Protein AF-A0A8T3UDP7-F1 (afdb_monomer)

Solvent-accessible surface area (backbone atoms only — not comparable to full-atom values): 6204 Å² total; per-residue (Å²): 134,86,79,72,79,66,40,41,86,47,50,38,36,34,29,48,82,64,42,60,65,53,51,39,56,52,48,78,73,50,94,45,59,34,34,40,34,38,59,84,48,54,92,70,44,85,64,92,45,69,42,71,57,41,45,81,91,40,55,68,59,26,61,75,39,45,67,60,50,38,57,48,55,54,76,66,77,43,76,31,33,44,33,58,59,75,74,88,42,82,72,42,46,60,47,46,58,52,51,42,57,34,18,74,70,39,69,82

Nearest PDB structures (foldseek):
  3aje-assembly1_A  TM=9.050E-01  e=2.052E-07  Sulfurisphaera tokodaii str. 7
  2eqa-assembly1_A  TM=8.877E-01  e=5.502E-07  Sulfurisphaera tokodaii
  6f8y-assembly4_D  TM=7.353E-01  e=6.698E-06  Pyrococcus abyssi GE5
  6f89-assembly1_A  TM=7.380E-01  e=7.145E-04  Pyrococcus abyssi GE5
  3p32-assembly1_A-2  TM=5.875E-01  e=3.462E-02  Mycobacterium tuberculosis

Radius of gyration: 12.83 Å; Cα contacts (8 Å, |Δi|>4): 173; chains: 1; bounding box: 32×38×28 Å

Secondary structure (DSSP, 8-state):
------S-SSEEEEE-SSHHHHHHHHHTT-SSEEEEEETTTGGGS--S-EEEEE-GGGHHHHHHHHHHHHHHHGGG--SEEEEE-----HHHHHHHHHHHHHTTT-B-

Mean predicted aligned error: 4.16 Å

Structure (mmCIF, N/CA/C/O backbone):
data_AF-A0A8T3UDP7-F1
#
_entry.id   AF-A0A8T3UDP7-F1
#
loop_
_atom_site.group_PDB
_atom_site.id
_atom_site.type_symbol
_atom_site.label_atom_id
_atom_site.label_alt_id
_atom_site.label_comp_id
_atom_site.label_asym_id
_atom_site.label_entity_id
_atom_site.label_seq_id
_atom_site.pdbx_PDB_ins_code
_atom_site.Cartn_x
_atom_site.Cartn_y
_atom_site.Cartn_z
_atom_site.occupancy
_atom_site.B_iso_or_equiv
_atom_site.auth_seq_id
_atom_site.auth_comp_id
_atom_site.auth_asym_id
_atom_site.auth_atom_id
_atom_site.pdbx_PDB_model_num
ATOM 1 N N . MET A 1 1 ? 8.407 -24.891 12.435 1.00 41.44 1 MET A N 1
ATOM 2 C CA . MET A 1 1 ? 8.565 -23.947 11.304 1.00 41.44 1 MET A CA 1
ATOM 3 C C . MET A 1 1 ? 7.859 -22.651 11.676 1.00 41.44 1 MET A C 1
ATOM 5 O O . MET A 1 1 ? 6.639 -22.629 11.723 1.00 41.44 1 MET A O 1
ATOM 9 N N . LYS A 1 2 ? 8.611 -21.617 12.079 1.00 35.56 2 LYS A N 1
ATOM 10 C CA . LYS A 1 2 ? 8.051 -20.335 12.537 1.00 35.56 2 LYS A CA 1
ATOM 11 C C . LYS A 1 2 ? 7.519 -19.578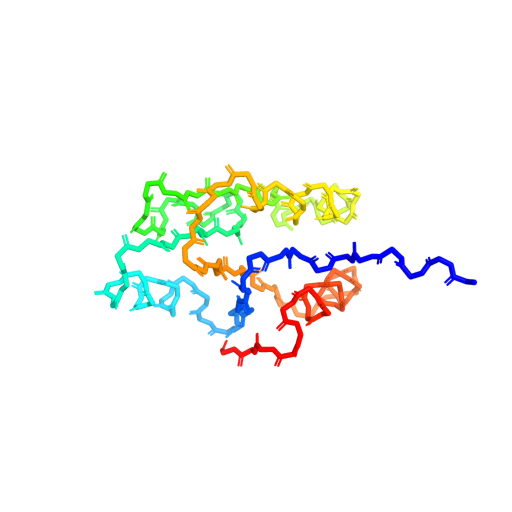 11.320 1.00 35.56 2 LYS A C 1
ATOM 13 O O . LYS A 1 2 ? 8.301 -18.917 10.639 1.00 35.56 2 LYS A O 1
ATOM 18 N N . TYR A 1 3 ? 6.230 -19.713 11.019 1.00 41.09 3 TYR A N 1
ATOM 19 C CA . TYR A 1 3 ? 5.552 -18.831 10.075 1.00 41.09 3 TYR A CA 1
ATOM 20 C C . TYR A 1 3 ? 5.670 -17.411 10.630 1.00 41.09 3 TYR A C 1
ATOM 22 O O . TYR A 1 3 ? 4.965 -17.031 11.558 1.00 41.09 3 TYR A O 1
ATOM 30 N N . ARG A 1 4 ? 6.649 -16.643 10.140 1.00 48.59 4 ARG A N 1
ATOM 31 C CA . ARG A 1 4 ? 6.681 -15.206 10.397 1.00 48.59 4 ARG A CA 1
ATOM 32 C C . ARG A 1 4 ? 5.461 -14.659 9.676 1.00 48.59 4 ARG A C 1
ATOM 34 O O . ARG A 1 4 ? 5.423 -14.707 8.450 1.00 48.59 4 ARG A O 1
ATOM 41 N N . HIS A 1 5 ? 4.458 -14.227 10.430 1.00 59.50 5 HIS A N 1
ATOM 42 C CA . HIS A 1 5 ? 3.382 -13.410 9.894 1.00 59.50 5 HIS A CA 1
ATOM 43 C C . HIS A 1 5 ? 4.040 -12.218 9.184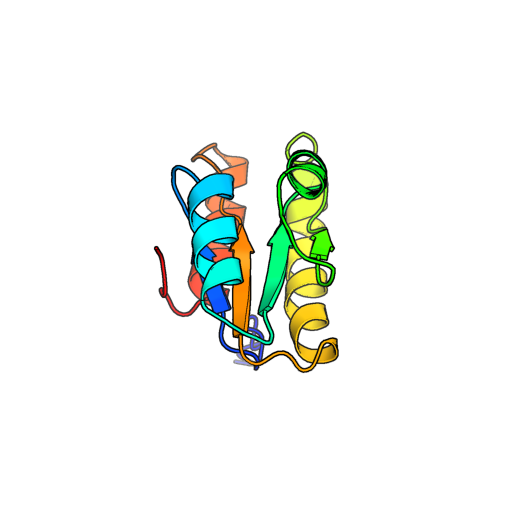 1.00 59.50 5 HIS A C 1
ATOM 45 O O . HIS A 1 5 ? 4.787 -11.451 9.793 1.00 59.50 5 HIS A O 1
ATOM 51 N N . TYR A 1 6 ? 3.901 -12.176 7.860 1.00 64.06 6 TYR A N 1
ATOM 52 C CA . TYR A 1 6 ? 4.382 -11.072 7.024 1.00 64.06 6 TYR A CA 1
ATOM 53 C C . TYR A 1 6 ? 3.249 -10.110 6.671 1.00 64.06 6 TYR A C 1
ATOM 55 O O . TYR A 1 6 ? 3.531 -8.992 6.249 1.00 64.06 6 TYR A O 1
ATOM 63 N N . ALA A 1 7 ? 2.003 -10.570 6.810 1.00 80.38 7 ALA A N 1
ATOM 64 C CA . ALA A 1 7 ? 0.819 -9.749 6.671 1.00 80.38 7 ALA A CA 1
ATOM 65 C C . ALA A 1 7 ? 0.669 -8.879 7.931 1.00 80.38 7 ALA A C 1
ATOM 67 O O . ALA A 1 7 ? 0.859 -9.409 9.034 1.00 80.38 7 ALA A O 1
ATOM 68 N N . PRO A 1 8 ? 0.393 -7.577 7.772 1.00 88.81 8 PRO A N 1
ATOM 69 C CA . PRO A 1 8 ? -0.088 -6.730 8.861 1.00 88.81 8 PRO A CA 1
ATOM 70 C C . PRO A 1 8 ? -1.342 -7.337 9.510 1.00 88.81 8 PRO A C 1
ATOM 72 O O . PRO A 1 8 ? -2.063 -8.101 8.868 1.00 88.81 8 PRO A O 1
ATOM 75 N N . ASN A 1 9 ? -1.604 -7.002 10.773 1.00 91.25 9 ASN A N 1
ATOM 76 C CA . ASN A 1 9 ? -2.883 -7.324 11.415 1.00 91.25 9 ASN A CA 1
ATOM 77 C C . ASN A 1 9 ? -4.017 -6.464 10.841 1.00 91.25 9 ASN A C 1
ATOM 79 O O . ASN A 1 9 ? -5.148 -6.933 10.723 1.00 91.25 9 ASN A O 1
ATOM 83 N N . THR A 1 10 ? -3.716 -5.214 10.480 1.00 94.06 10 THR A N 1
ATOM 84 C CA . THR A 1 10 ? -4.645 -4.345 9.754 1.00 94.06 10 THR A CA 1
ATOM 85 C C . THR A 1 10 ? -4.973 -4.947 8.389 1.00 94.06 10 THR A C 1
ATOM 87 O O . THR A 1 10 ? -4.082 -5.334 7.626 1.00 94.06 10 THR A O 1
ATOM 90 N N . LYS A 1 11 ? -6.265 -4.986 8.045 1.00 93.31 11 LYS A N 1
ATOM 91 C CA . LYS A 1 11 ? -6.725 -5.489 6.748 1.00 93.31 11 LYS A CA 1
ATOM 92 C C . LYS A 1 11 ? -6.117 -4.658 5.620 1.00 93.31 11 LYS A C 1
ATOM 94 O O . LYS A 1 11 ? -6.209 -3.436 5.633 1.00 93.31 11 LYS A O 1
ATOM 99 N N . CYS A 1 12 ? -5.534 -5.324 4.629 1.00 95.06 12 CYS A N 1
ATOM 100 C CA . CYS A 1 12 ? -4.913 -4.663 3.486 1.00 95.06 12 CYS A CA 1
ATOM 101 C C . CYS A 1 12 ? -5.646 -4.986 2.178 1.00 95.06 12 CYS A C 1
ATOM 103 O O . CYS A 1 12 ? -6.196 -6.079 2.002 1.00 95.06 12 CYS A O 1
ATOM 105 N N . VAL A 1 13 ? -5.624 -4.045 1.240 1.00 95.94 13 VAL A N 1
ATOM 106 C CA . VAL A 1 13 ? -6.033 -4.256 -0.152 1.00 95.94 13 VAL A CA 1
ATOM 107 C C . VAL A 1 13 ? -4.912 -3.823 -1.081 1.00 95.94 13 VAL A C 1
ATOM 109 O O . VAL A 1 13 ? -4.324 -2.765 -0.892 1.00 95.94 13 VAL A O 1
ATOM 112 N N . LEU A 1 14 ? -4.578 -4.659 -2.061 1.00 96.75 14 LEU A N 1
ATOM 113 C CA . LEU A 1 14 ? -3.602 -4.319 -3.090 1.00 96.75 14 LEU A CA 1
ATOM 114 C C . LEU A 1 14 ? -4.327 -3.704 -4.283 1.00 96.75 14 LEU A C 1
ATOM 116 O O . LEU A 1 14 ? -5.185 -4.358 -4.867 1.00 96.75 14 LEU A O 1
ATOM 120 N N . VAL A 1 15 ? -3.956 -2.490 -4.669 1.00 96.81 15 VAL A N 1
ATOM 121 C CA . VAL A 1 15 ? -4.509 -1.836 -5.857 1.00 96.81 15 VAL A CA 1
ATOM 122 C C . VAL A 1 15 ? -3.526 -1.976 -7.009 1.00 96.81 15 VAL A C 1
ATOM 124 O O . VAL A 1 15 ? -2.354 -1.627 -6.880 1.00 96.81 15 VAL A O 1
ATOM 127 N N . VAL A 1 16 ? -4.001 -2.494 -8.137 1.00 93.56 16 VAL A N 1
ATOM 128 C CA . VAL A 1 16 ? -3.229 -2.631 -9.379 1.00 93.56 16 VAL A CA 1
ATOM 129 C C . VAL A 1 16 ? -3.983 -1.985 -10.527 1.00 93.56 16 VAL A C 1
ATOM 131 O O . VAL A 1 16 ? -5.209 -1.991 -10.525 1.00 93.56 16 VAL A O 1
ATOM 134 N N . ASP A 1 17 ? -3.259 -1.483 -11.527 1.00 89.19 17 ASP A N 1
ATOM 135 C CA . ASP A 1 17 ? -3.817 -0.855 -12.731 1.00 89.19 17 ASP A CA 1
ATOM 136 C C . ASP A 1 17 ? -4.705 0.374 -12.431 1.00 89.19 17 ASP A C 1
ATOM 138 O O . ASP A 1 17 ? -5.818 0.259 -11.914 1.00 89.19 17 ASP A O 1
ATOM 142 N N . ASN A 1 18 ? -4.255 1.563 -12.844 1.00 88.81 18 ASN A N 1
ATOM 143 C CA . ASN A 1 18 ? -4.891 2.849 -12.508 1.00 88.81 18 ASN A CA 1
ATOM 144 C C . ASN A 1 18 ? -4.879 3.105 -10.993 1.00 88.81 18 ASN A C 1
ATOM 146 O O . ASN A 1 18 ? -5.887 3.484 -10.395 1.00 88.81 18 ASN A O 1
ATOM 150 N N . GLU A 1 19 ? -3.718 2.869 -10.384 1.00 92.69 19 GLU A N 1
ATOM 151 C CA . GLU A 1 19 ? -3.500 2.860 -8.945 1.00 92.69 19 GLU A CA 1
ATOM 152 C C . GLU A 1 19 ? -3.970 4.162 -8.288 1.00 92.69 19 GLU A C 1
ATOM 154 O O . GLU A 1 19 ? -4.860 4.123 -7.444 1.00 92.69 19 GLU A O 1
ATOM 159 N N . ILE A 1 20 ? -3.473 5.315 -8.745 1.00 94.81 20 ILE A N 1
ATOM 160 C CA . ILE A 1 20 ? -3.830 6.641 -8.210 1.00 94.81 20 ILE A CA 1
ATOM 161 C C . ILE A 1 20 ? -5.351 6.868 -8.209 1.00 94.81 20 ILE A C 1
ATOM 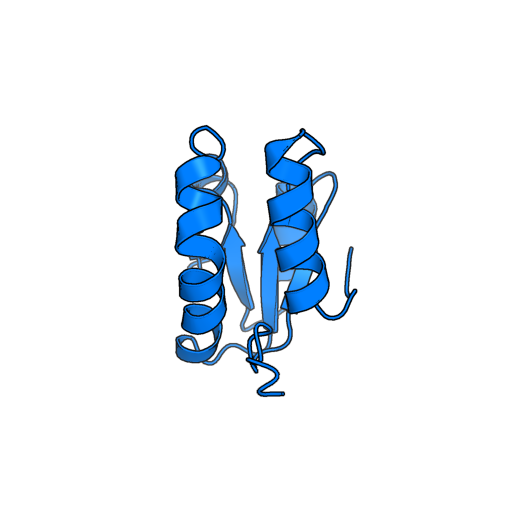163 O O . ILE A 1 20 ? -5.932 7.251 -7.195 1.00 94.81 20 ILE A O 1
ATOM 167 N N . GLU A 1 21 ? -6.017 6.622 -9.341 1.00 95.62 21 GLU A N 1
ATOM 168 C CA . GLU A 1 21 ? -7.458 6.864 -9.489 1.00 95.62 21 GLU A CA 1
ATOM 169 C C . GLU A 1 21 ? -8.277 5.962 -8.558 1.00 95.62 21 GLU A C 1
ATOM 171 O O . GLU A 1 21 ? -9.202 6.425 -7.889 1.00 95.62 21 GLU A O 1
ATOM 176 N N . LYS A 1 22 ? -7.930 4.672 -8.489 1.00 95.81 22 LYS A N 1
ATOM 177 C CA . LYS A 1 22 ? -8.610 3.710 -7.616 1.00 95.81 22 LYS A CA 1
ATOM 178 C C . LYS A 1 22 ? -8.369 4.012 -6.139 1.00 95.81 22 LYS A C 1
ATOM 180 O O . LYS A 1 22 ? -9.318 3.939 -5.365 1.00 95.81 22 LYS A O 1
ATOM 185 N N . ILE A 1 23 ? -7.141 4.367 -5.754 1.00 96.56 23 ILE A N 1
ATOM 186 C CA . ILE A 1 23 ? -6.808 4.739 -4.373 1.00 96.56 23 ILE A CA 1
ATOM 187 C C . ILE A 1 23 ? -7.630 5.960 -3.955 1.00 96.56 23 ILE A C 1
ATOM 189 O O . ILE A 1 23 ? -8.292 5.910 -2.925 1.00 96.56 23 ILE A O 1
ATOM 193 N N . ASN A 1 24 ? -7.672 7.018 -4.769 1.00 96.00 24 ASN A N 1
ATOM 194 C CA . ASN A 1 24 ? -8.463 8.210 -4.448 1.00 96.00 24 ASN A CA 1
ATOM 195 C C . ASN A 1 24 ? -9.963 7.908 -4.333 1.00 96.00 24 ASN A C 1
ATOM 197 O O . ASN A 1 24 ? -10.601 8.346 -3.385 1.00 96.00 24 ASN A O 1
ATOM 201 N N . ARG A 1 25 ? -10.520 7.069 -5.217 1.00 95.12 25 ARG A N 1
ATOM 202 C CA . ARG A 1 25 ? -11.917 6.618 -5.081 1.00 95.12 25 ARG A CA 1
ATOM 203 C C . ARG A 1 25 ? -12.172 5.854 -3.787 1.00 95.12 25 ARG A C 1
ATOM 205 O O . ARG A 1 25 ? -13.261 5.943 -3.233 1.00 95.12 25 ARG A O 1
ATOM 212 N N . LEU A 1 26 ? -11.214 5.052 -3.338 1.00 94.25 26 LEU A N 1
ATOM 213 C CA . LEU A 1 26 ? -11.321 4.324 -2.078 1.00 94.25 26 LEU A CA 1
ATOM 214 C C . LEU A 1 26 ? -11.279 5.275 -0.876 1.00 94.25 26 LEU A C 1
ATOM 216 O O . LEU A 1 26 ? -12.047 5.077 0.063 1.00 94.25 26 LEU A O 1
ATOM 220 N N . LEU A 1 27 ? -10.436 6.308 -0.940 1.00 94.69 27 LEU A N 1
ATOM 221 C CA . LEU A 1 27 ? -10.342 7.368 0.066 1.00 94.69 27 LEU A CA 1
ATOM 222 C C . LEU A 1 27 ? -11.638 8.179 0.179 1.00 94.69 27 LEU A C 1
ATOM 224 O O . LEU A 1 27 ? -12.096 8.426 1.285 1.00 94.69 27 LEU A O 1
ATOM 228 N N . ASP A 1 28 ? -12.286 8.502 -0.941 1.00 93.19 28 ASP A N 1
ATOM 229 C CA . ASP A 1 28 ? -13.554 9.250 -0.943 1.00 93.19 28 ASP A CA 1
ATOM 230 C C . ASP A 1 28 ? -14.722 8.496 -0.266 1.00 93.19 28 ASP A C 1
ATOM 232 O O . ASP A 1 28 ? -15.737 9.103 0.073 1.00 93.19 28 ASP A O 1
ATOM 236 N N . ASN A 1 29 ? -14.614 7.171 -0.101 1.00 86.88 29 ASN A N 1
ATOM 237 C CA . ASN A 1 29 ? -15.678 6.308 0.426 1.00 86.88 29 ASN A CA 1
ATOM 238 C C . ASN A 1 29 ? -15.422 5.789 1.852 1.00 86.88 29 ASN A C 1
ATOM 240 O O . ASN A 1 29 ? -16.238 5.014 2.356 1.00 86.88 29 ASN A O 1
ATOM 244 N N . GLY A 1 30 ? -14.298 6.135 2.486 1.00 80.31 30 GLY A N 1
ATOM 245 C CA . GLY A 1 30 ? -13.931 5.590 3.793 1.00 80.31 30 GLY A CA 1
ATOM 246 C C . GLY A 1 30 ? -13.262 6.612 4.702 1.00 80.31 30 GLY A C 1
ATOM 247 O O . GLY A 1 30 ? -12.463 7.424 4.254 1.00 80.31 30 GLY A O 1
ATOM 248 N N . ASP A 1 31 ? -13.572 6.528 5.995 1.00 75.12 31 ASP A N 1
ATOM 249 C CA . ASP A 1 31 ? -13.225 7.579 6.955 1.00 75.12 31 ASP A CA 1
ATOM 250 C C . ASP A 1 31 ? -11.863 7.368 7.659 1.00 75.12 31 ASP A C 1
ATOM 252 O O . ASP A 1 31 ? -11.335 8.309 8.251 1.00 75.12 31 ASP A O 1
ATOM 256 N N . ASP A 1 32 ? -11.247 6.175 7.581 1.00 92.19 32 ASP A N 1
ATOM 257 C CA . ASP A 1 32 ? -9.911 5.919 8.150 1.00 92.19 32 ASP A CA 1
ATOM 258 C C . ASP A 1 32 ? -9.070 4.906 7.349 1.00 92.19 32 ASP A C 1
ATOM 260 O O . ASP A 1 32 ? -9.098 3.691 7.578 1.00 92.19 32 ASP A O 1
ATOM 264 N N . ILE A 1 33 ? -8.289 5.427 6.399 1.00 96.06 33 ILE A N 1
ATOM 265 C CA . ILE A 1 33 ? -7.510 4.628 5.452 1.00 96.06 33 ILE A CA 1
ATOM 266 C C . ILE A 1 33 ? -6.052 5.070 5.470 1.00 96.06 33 ILE A C 1
ATOM 268 O O . ILE A 1 33 ? -5.745 6.233 5.211 1.00 96.06 33 ILE A O 1
ATOM 272 N N . LEU A 1 34 ? -5.140 4.123 5.692 1.00 97.56 34 LEU A N 1
ATOM 273 C CA . LEU A 1 34 ? -3.714 4.330 5.432 1.00 97.56 34 LEU A CA 1
ATOM 274 C C . LEU A 1 34 ? -3.389 3.959 3.985 1.00 97.56 34 LEU A C 1
ATOM 276 O O . LEU A 1 34 ? -3.712 2.858 3.545 1.00 97.56 34 LEU A O 1
ATOM 280 N N . VAL A 1 35 ? -2.657 4.812 3.274 1.00 97.88 35 VAL A N 1
ATOM 281 C CA . VAL A 1 35 ? -2.096 4.467 1.961 1.00 97.88 35 VAL A CA 1
ATOM 282 C C . VAL A 1 35 ? -0.615 4.141 2.098 1.00 97.88 35 VAL A C 1
ATOM 284 O O . VAL A 1 35 ? 0.178 4.984 2.501 1.00 97.88 35 VAL A O 1
ATOM 287 N N . LEU A 1 36 ? -0.226 2.919 1.735 1.00 97.62 36 LEU A N 1
ATOM 288 C CA . LEU A 1 36 ? 1.161 2.531 1.509 1.00 97.62 36 LEU A CA 1
ATOM 289 C C . LEU A 1 36 ? 1.480 2.672 0.016 1.00 97.62 36 LEU A C 1
ATOM 291 O O . LEU A 1 36 ? 1.163 1.767 -0.756 1.00 97.62 36 LEU A O 1
ATOM 295 N N . GLY A 1 37 ? 2.100 3.783 -0.381 1.00 96.69 37 GLY A N 1
ATOM 296 C CA . GLY A 1 37 ? 2.384 4.110 -1.786 1.00 96.69 37 GLY A CA 1
ATOM 297 C C . GLY A 1 37 ? 3.849 4.440 -2.056 1.00 96.69 37 GLY A C 1
ATOM 298 O O . GLY A 1 37 ? 4.669 4.442 -1.136 1.00 96.69 37 GLY A O 1
ATOM 299 N N . PHE A 1 38 ? 4.205 4.700 -3.314 1.00 96.44 38 PHE A N 1
ATOM 300 C CA . PHE A 1 38 ? 5.562 5.149 -3.654 1.00 96.44 38 PHE A CA 1
ATOM 301 C C . PHE A 1 38 ? 5.704 6.671 -3.610 1.00 96.44 38 PHE A C 1
ATOM 303 O O . PHE A 1 38 ? 4.741 7.406 -3.816 1.00 96.44 38 PHE A O 1
ATOM 310 N N . ASP A 1 39 ? 6.942 7.124 -3.401 1.00 96.94 39 ASP A N 1
ATOM 311 C CA . ASP A 1 39 ? 7.303 8.545 -3.269 1.00 96.94 39 ASP A CA 1
ATOM 312 C C . ASP A 1 39 ? 6.776 9.397 -4.434 1.00 96.94 39 ASP A C 1
ATOM 314 O O . ASP A 1 39 ? 6.355 10.535 -4.251 1.00 96.94 39 ASP A O 1
ATOM 318 N N . GLU A 1 40 ? 6.799 8.846 -5.650 1.00 96.69 40 GLU A N 1
ATOM 319 C CA . GLU A 1 40 ? 6.411 9.569 -6.860 1.00 96.69 40 GLU A CA 1
ATOM 320 C C . GLU A 1 40 ? 4.921 9.932 -6.908 1.00 96.69 40 GLU A C 1
ATOM 322 O O . GLU A 1 40 ? 4.563 10.929 -7.547 1.00 96.69 40 GLU A O 1
ATOM 327 N N . ASP A 1 41 ? 4.071 9.155 -6.228 1.00 96.25 41 ASP A N 1
ATOM 328 C CA . ASP A 1 41 ? 2.619 9.285 -6.342 1.00 96.25 41 ASP A CA 1
ATOM 329 C C . ASP A 1 41 ? 1.981 9.959 -5.131 1.00 96.25 41 ASP A C 1
ATOM 331 O O . ASP A 1 41 ? 0.825 10.355 -5.224 1.00 96.25 41 ASP A O 1
ATOM 335 N N . GLU A 1 42 ? 2.727 10.168 -4.041 1.00 96.94 42 GLU A N 1
ATOM 336 C CA . GLU A 1 42 ? 2.244 10.810 -2.810 1.00 96.94 42 GLU A CA 1
ATOM 337 C C . GLU A 1 42 ? 1.479 12.113 -3.094 1.00 96.94 42 GLU A C 1
ATOM 339 O O . GLU A 1 42 ? 0.375 12.311 -2.597 1.00 96.94 42 GLU A O 1
ATOM 344 N N . GLN A 1 43 ? 2.006 12.960 -3.984 1.00 96.31 43 GLN A N 1
ATOM 345 C CA . GLN A 1 43 ? 1.385 14.236 -4.369 1.00 96.31 43 GLN A CA 1
ATOM 346 C C . GLN A 1 43 ? 0.030 14.104 -5.092 1.00 96.31 43 GLN A C 1
ATOM 348 O O . GLN A 1 43 ? -0.695 15.090 -5.219 1.00 96.31 43 GLN A O 1
ATOM 353 N N . TYR A 1 44 ? -0.290 12.921 -5.620 1.00 97.00 44 TYR A N 1
ATOM 354 C CA . TYR A 1 44 ? -1.526 12.642 -6.351 1.00 97.00 44 TYR A CA 1
ATOM 355 C C . TYR A 1 44 ? -2.550 11.879 -5.508 1.00 97.00 44 TYR A C 1
ATOM 357 O O . TYR A 1 44 ? -3.659 11.638 -5.989 1.00 97.00 44 TYR A O 1
ATOM 365 N N . ILE A 1 45 ? -2.200 11.488 -4.281 1.00 96.69 45 ILE A N 1
ATOM 366 C CA . ILE A 1 45 ? -3.088 10.776 -3.366 1.00 96.69 45 ILE A CA 1
ATOM 367 C C . ILE A 1 45 ? -3.670 11.765 -2.354 1.00 96.69 45 ILE A C 1
ATOM 369 O O . ILE A 1 45 ? -2.946 12.415 -1.607 1.00 96.69 45 ILE A O 1
ATOM 373 N N . ASN A 1 46 ? -4.997 11.862 -2.305 1.00 91.94 46 ASN A N 1
ATOM 374 C CA . ASN A 1 46 ? -5.713 12.790 -1.434 1.00 91.94 46 ASN A CA 1
ATOM 375 C C . ASN A 1 46 ? -5.908 12.210 -0.022 1.00 91.94 46 ASN A C 1
ATOM 377 O O . ASN A 1 46 ? -7.024 11.886 0.378 1.00 91.94 46 ASN A O 1
ATOM 381 N N . THR A 1 47 ? -4.814 12.025 0.717 1.00 93.44 47 THR A N 1
ATOM 382 C CA . THR A 1 47 ? -4.837 11.528 2.101 1.00 93.44 47 THR A CA 1
ATOM 383 C C . THR A 1 47 ? -3.790 12.229 2.959 1.00 93.44 47 THR A C 1
ATOM 385 O O . THR A 1 47 ? -2.714 12.584 2.485 1.00 93.44 47 THR A O 1
ATOM 388 N N . ASP A 1 48 ? -4.085 12.393 4.243 1.00 91.94 48 ASP A N 1
ATOM 389 C CA . ASP A 1 48 ? -3.129 12.804 5.272 1.00 91.94 48 ASP A CA 1
ATOM 390 C C . ASP A 1 48 ? -2.409 11.602 5.920 1.00 91.94 48 ASP A C 1
ATOM 392 O O . ASP A 1 48 ? -1.388 11.767 6.593 1.00 91.94 48 ASP A O 1
ATOM 396 N N . LYS A 1 49 ? -2.894 10.376 5.679 1.00 95.12 49 LYS A N 1
ATOM 397 C CA . LYS A 1 49 ? -2.312 9.114 6.153 1.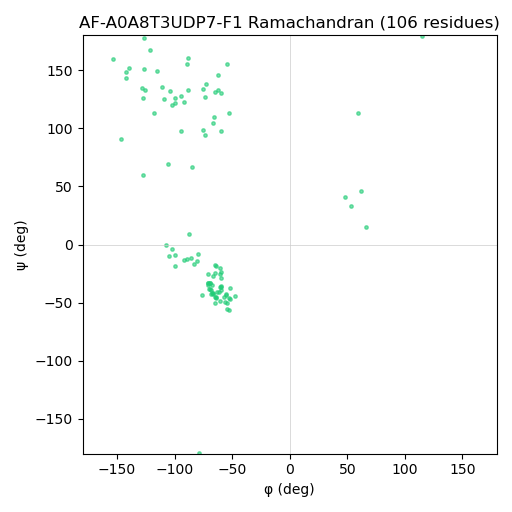00 95.12 49 LYS A CA 1
ATOM 398 C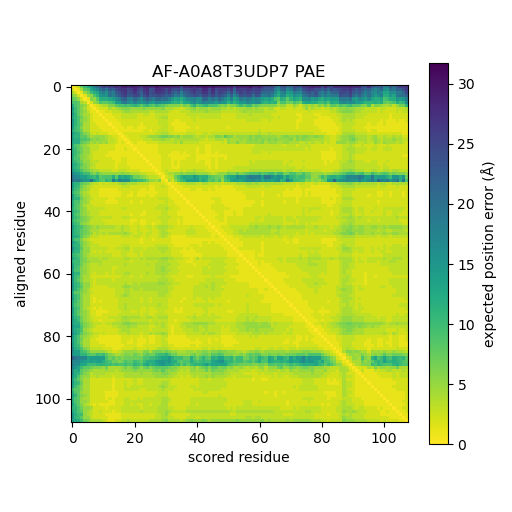 C . LYS A 1 49 ? -1.612 8.384 5.010 1.00 95.12 49 LYS A C 1
ATOM 400 O O . LYS A 1 49 ? -2.042 7.320 4.563 1.00 95.12 49 LYS A O 1
ATOM 405 N N . PHE A 1 50 ? -0.494 8.944 4.557 1.00 97.19 50 PHE A N 1
ATOM 406 C CA . PHE A 1 50 ? 0.387 8.306 3.579 1.00 97.19 50 PHE A CA 1
ATOM 407 C C . PHE A 1 50 ? 1.650 7.750 4.251 1.00 97.19 50 PHE A C 1
ATOM 409 O O . PHE A 1 50 ? 2.321 8.419 5.038 1.00 97.19 50 PHE A O 1
ATOM 416 N N . LEU A 1 51 ? 1.993 6.503 3.935 1.00 97.38 51 LEU A N 1
ATOM 417 C CA . LEU A 1 51 ? 3.243 5.857 4.309 1.00 97.38 51 LEU A CA 1
ATOM 418 C C . LEU A 1 51 ? 4.001 5.497 3.034 1.00 97.38 51 LEU A C 1
ATOM 420 O O . LEU A 1 51 ? 3.615 4.595 2.296 1.00 97.38 51 LEU A O 1
ATOM 424 N N . SER A 1 52 ? 5.138 6.147 2.817 1.00 96.31 52 SER A N 1
ATOM 425 C CA . SER A 1 52 ? 6.012 5.800 1.701 1.00 96.31 52 SER A CA 1
ATOM 426 C C . SER A 1 52 ? 6.603 4.387 1.853 1.00 96.31 52 SER A C 1
ATOM 428 O O . SER A 1 52 ? 7.180 4.011 2.885 1.00 96.31 52 SER A O 1
ATOM 430 N N . ILE A 1 53 ? 6.514 3.604 0.775 1.00 94.12 53 ILE A N 1
ATOM 431 C CA . ILE A 1 53 ? 7.252 2.353 0.601 1.00 94.12 53 ILE A CA 1
ATOM 432 C C . ILE A 1 53 ? 8.682 2.592 0.069 1.00 94.12 53 ILE A C 1
ATOM 434 O O . ILE A 1 53 ? 9.547 1.718 0.215 1.00 94.12 53 ILE A O 1
ATOM 438 N N . GLY A 1 54 ? 8.937 3.784 -0.475 1.00 95.50 54 GLY A N 1
ATOM 439 C CA . GLY A 1 54 ? 10.145 4.233 -1.166 1.00 95.50 54 GLY A CA 1
ATOM 440 C C . GLY A 1 54 ? 9.888 4.549 -2.644 1.00 95.50 54 GLY A C 1
ATOM 441 O O . GLY A 1 54 ? 8.780 4.378 -3.139 1.00 95.50 54 GLY A O 1
ATOM 442 N N . SER A 1 55 ? 10.932 4.972 -3.355 1.00 94.56 55 SER A N 1
ATOM 443 C CA . SER A 1 55 ? 10.867 5.334 -4.778 1.00 94.56 55 SER A CA 1
ATOM 444 C C . SER A 1 55 ? 10.721 4.125 -5.712 1.00 94.56 55 SER 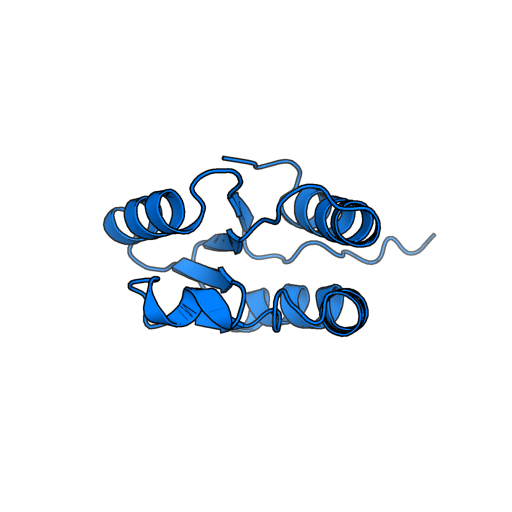A C 1
ATOM 446 O O . SER A 1 55 ? 11.448 3.128 -5.587 1.00 94.56 55 SER A O 1
ATOM 448 N N . ARG A 1 56 ? 9.859 4.243 -6.735 1.00 91.50 56 ARG A N 1
ATOM 449 C CA . ARG A 1 56 ? 9.725 3.259 -7.833 1.00 91.50 56 ARG A CA 1
ATOM 450 C C . ARG A 1 56 ? 11.008 3.088 -8.634 1.00 91.50 56 ARG A C 1
ATOM 452 O O . ARG A 1 56 ? 11.228 2.030 -9.222 1.00 91.50 56 ARG A O 1
ATOM 459 N N . PHE A 1 57 ? 11.869 4.101 -8.647 1.00 92.56 57 PHE A N 1
ATOM 460 C CA . PHE A 1 57 ? 13.164 4.048 -9.320 1.00 92.56 57 PHE A CA 1
ATOM 461 C C . PHE A 1 57 ? 14.228 3.302 -8.500 1.00 92.56 57 PHE A C 1
ATOM 463 O O . PHE A 1 57 ? 15.299 2.998 -9.024 1.00 92.56 57 PHE A O 1
ATOM 470 N N . ASN A 1 58 ? 13.939 2.942 -7.242 1.00 94.62 58 ASN A N 1
ATOM 471 C CA . ASN A 1 58 ? 14.838 2.184 -6.371 1.00 94.62 58 ASN A CA 1
ATOM 472 C C . ASN A 1 58 ? 14.158 0.941 -5.769 1.00 94.62 58 ASN A C 1
ATOM 474 O O . ASN A 1 58 ? 14.077 0.751 -4.551 1.00 94.62 58 ASN A O 1
ATOM 478 N N . LEU A 1 59 ? 13.701 0.044 -6.649 1.00 93.31 59 LEU A N 1
ATOM 479 C CA . LEU A 1 59 ? 13.049 -1.209 -6.254 1.00 93.31 59 LEU A CA 1
ATOM 480 C C . LEU A 1 59 ? 13.938 -2.121 -5.388 1.00 93.31 59 LEU A C 1
ATOM 482 O O . LEU A 1 59 ? 13.422 -2.930 -4.617 1.00 93.31 59 LEU A O 1
ATOM 486 N N . GLU A 1 60 ? 15.266 -1.997 -5.464 1.00 93.88 60 GLU A N 1
ATOM 487 C CA . GLU A 1 60 ? 16.172 -2.753 -4.593 1.00 93.88 60 GLU A CA 1
ATOM 488 C C . GLU A 1 60 ? 16.004 -2.337 -3.124 1.00 93.88 60 GLU A C 1
ATOM 490 O O . GLU A 1 60 ? 15.887 -3.185 -2.232 1.00 93.88 60 GLU A O 1
ATOM 495 N N . LEU A 1 61 ? 15.933 -1.028 -2.866 1.00 93.38 61 LEU A N 1
ATOM 496 C CA . LEU A 1 61 ? 15.684 -0.493 -1.533 1.00 93.38 61 LEU A CA 1
ATOM 497 C C . LEU A 1 61 ? 14.276 -0.843 -1.041 1.00 93.38 61 LEU A C 1
ATOM 499 O O . LEU A 1 61 ? 14.127 -1.260 0.112 1.00 93.38 61 LEU A O 1
ATOM 503 N N . VAL A 1 62 ? 13.270 -0.739 -1.916 1.00 94.81 62 VAL A N 1
ATOM 504 C CA . VAL A 1 62 ? 11.885 -1.148 -1.621 1.00 94.81 62 VAL A CA 1
ATOM 505 C C . VAL A 1 62 ? 11.851 -2.616 -1.197 1.00 94.81 62 VAL A C 1
ATOM 507 O O . VAL A 1 62 ? 11.339 -2.942 -0.125 1.00 94.81 62 VAL A O 1
ATOM 510 N N . SER A 1 63 ? 12.487 -3.510 -1.961 1.00 92.19 63 SER A N 1
ATOM 511 C CA . SER A 1 63 ? 12.552 -4.938 -1.630 1.00 92.19 63 SER A CA 1
ATOM 512 C C . SER A 1 63 ? 13.218 -5.205 -0.276 1.00 92.19 63 SER A C 1
ATOM 514 O O . SER A 1 63 ? 12.810 -6.130 0.428 1.00 92.19 63 SER A O 1
ATOM 516 N N . LYS A 1 64 ? 14.238 -4.425 0.107 1.00 92.75 6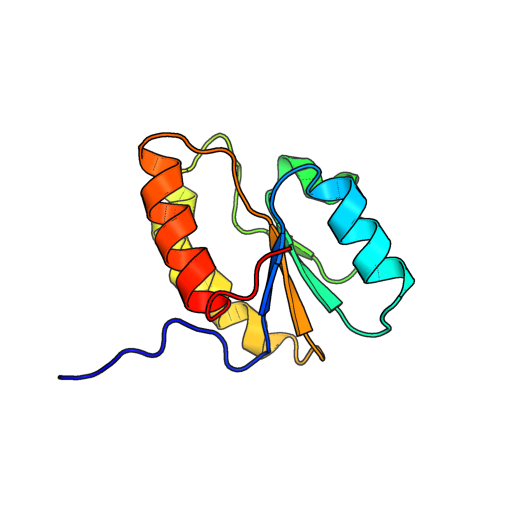4 LYS A N 1
ATOM 517 C CA . LYS A 1 64 ? 14.915 -4.553 1.411 1.00 92.75 64 LYS A CA 1
ATOM 518 C C . LYS A 1 64 ? 14.034 -4.076 2.573 1.00 92.75 64 LYS A C 1
ATOM 520 O O . LYS A 1 64 ? 14.121 -4.632 3.668 1.00 92.75 64 LYS A O 1
ATOM 525 N N . LYS A 1 65 ? 13.182 -3.072 2.345 1.00 92.31 65 LYS A N 1
ATOM 526 C CA . LYS A 1 65 ? 12.354 -2.421 3.377 1.00 92.31 65 LYS A CA 1
ATOM 527 C C . LYS A 1 65 ? 10.904 -2.905 3.438 1.00 92.31 65 LYS A C 1
ATOM 529 O O . LYS A 1 65 ? 10.210 -2.581 4.403 1.00 92.31 65 LYS A O 1
ATOM 534 N N . ILE A 1 66 ? 10.447 -3.711 2.482 1.00 92.38 66 ILE A N 1
ATOM 535 C CA . ILE A 1 66 ? 9.030 -4.080 2.350 1.00 92.38 66 ILE A CA 1
ATOM 536 C C . ILE A 1 66 ? 8.425 -4.647 3.637 1.00 92.38 66 ILE A C 1
ATOM 538 O O . ILE A 1 66 ? 7.387 -4.181 4.087 1.00 92.38 66 ILE A O 1
ATOM 542 N N . PHE A 1 67 ? 9.114 -5.566 4.317 1.00 90.81 67 PHE A N 1
ATOM 543 C CA . PHE A 1 67 ? 8.598 -6.150 5.559 1.00 90.81 67 PHE A CA 1
ATOM 544 C C . PHE A 1 67 ? 8.566 -5.164 6.726 1.00 90.81 67 PHE A C 1
ATOM 546 O O . PHE A 1 67 ? 7.705 -5.281 7.593 1.00 90.81 67 PHE A O 1
ATOM 553 N N . SER A 1 68 ? 9.513 -4.224 6.795 1.00 92.38 68 SER A N 1
ATOM 554 C CA . SER A 1 68 ? 9.457 -3.173 7.814 1.00 92.38 68 SER A CA 1
ATOM 555 C C . SER A 1 68 ? 8.329 -2.190 7.541 1.00 92.38 68 SER A C 1
ATOM 557 O O . SER A 1 68 ? 7.674 -1.787 8.490 1.00 92.38 68 SER A O 1
ATOM 559 N N . ASN A 1 69 ? 8.080 -1.841 6.278 1.00 93.44 69 ASN A N 1
ATOM 560 C CA . ASN A 1 69 ? 7.002 -0.927 5.912 1.00 93.44 69 ASN A CA 1
ATOM 561 C C . ASN A 1 69 ? 5.629 -1.564 6.149 1.00 93.44 69 ASN A C 1
ATOM 563 O O . ASN A 1 69 ? 4.790 -0.944 6.786 1.00 93.44 69 ASN A O 1
ATOM 567 N N . LEU A 1 70 ? 5.449 -2.839 5.785 1.00 92.94 70 LEU A N 1
ATOM 568 C CA . LEU A 1 70 ? 4.231 -3.588 6.108 1.00 92.94 70 LEU A CA 1
ATOM 569 C C . LEU A 1 70 ? 3.967 -3.627 7.621 1.00 92.94 70 LEU A C 1
ATOM 571 O O . LEU A 1 70 ? 2.869 -3.324 8.057 1.00 92.94 70 LEU A O 1
ATOM 575 N N . ARG A 1 71 ? 4.982 -3.901 8.452 1.00 91.62 71 ARG A N 1
ATOM 576 C CA . ARG A 1 71 ? 4.811 -3.883 9.919 1.00 91.62 71 ARG A CA 1
ATOM 577 C C . ARG A 1 71 ? 4.481 -2.509 10.497 1.00 91.62 71 ARG A C 1
ATOM 579 O O . ARG A 1 71 ? 3.947 -2.444 11.595 1.00 91.62 71 ARG A O 1
ATOM 586 N N . LYS A 1 72 ? 4.841 -1.419 9.815 1.00 94.06 72 LYS A N 1
ATOM 587 C CA . LYS A 1 72 ? 4.493 -0.073 10.281 1.00 94.06 72 LYS A CA 1
ATOM 588 C C . LYS A 1 72 ? 3.005 0.207 10.136 1.00 94.06 72 LYS A C 1
ATOM 590 O O . LYS A 1 72 ? 2.530 1.024 10.907 1.00 94.06 72 LYS A O 1
ATOM 595 N N . ILE A 1 73 ? 2.303 -0.461 9.214 1.00 94.94 73 ILE A N 1
ATOM 596 C CA . ILE A 1 73 ? 0.857 -0.289 9.002 1.00 94.94 73 ILE A CA 1
ATOM 597 C C . ILE A 1 73 ? 0.102 -0.446 10.326 1.00 94.94 73 ILE A C 1
ATOM 599 O O . ILE A 1 73 ? -0.675 0.431 10.690 1.00 94.94 73 ILE A O 1
ATOM 603 N N . ASP A 1 74 ? 0.421 -1.491 11.093 1.00 93.44 74 ASP A N 1
ATOM 604 C CA . ASP A 1 74 ? -0.235 -1.790 12.372 1.00 93.44 74 ASP A CA 1
ATOM 605 C C . ASP A 1 74 ? -0.076 -0.670 13.420 1.00 93.44 74 ASP A C 1
ATOM 607 O O . ASP A 1 74 ? -0.865 -0.587 14.354 1.00 93.44 74 ASP A O 1
ATOM 611 N N . ASN A 1 75 ? 0.914 0.219 13.278 1.00 94.06 75 ASN A N 1
ATOM 612 C CA . ASN A 1 75 ? 1.111 1.340 14.203 1.00 94.06 75 ASN A CA 1
ATOM 613 C C . ASN A 1 75 ? 0.175 2.526 13.925 1.00 94.06 75 ASN A C 1
ATOM 615 O O . ASN A 1 75 ? 0.084 3.423 14.761 1.00 94.06 75 ASN A O 1
ATOM 619 N N . TYR A 1 76 ? -0.478 2.565 12.758 1.00 93.94 76 TYR A N 1
ATOM 620 C CA . TYR A 1 76 ? -1.367 3.665 12.373 1.00 93.94 76 TYR A CA 1
ATOM 621 C C . TYR A 1 76 ? -2.799 3.491 12.891 1.00 93.94 76 TYR A C 1
ATOM 623 O O . TYR A 1 76 ? -3.551 4.458 12.847 1.00 93.94 76 TYR A O 1
ATOM 631 N N . ASN A 1 77 ? -3.166 2.305 13.401 1.00 90.38 77 ASN A N 1
ATOM 632 C CA . ASN A 1 77 ? -4.501 2.002 13.939 1.00 90.38 77 ASN A CA 1
ATOM 633 C C . ASN A 1 77 ? -5.657 2.440 13.012 1.00 90.38 77 ASN A C 1
ATOM 635 O O . ASN A 1 77 ? -6.644 2.987 13.490 1.00 90.38 77 ASN A O 1
ATOM 639 N N . CYS A 1 78 ? -5.510 2.228 11.701 1.00 92.50 78 CYS A N 1
ATOM 640 C CA . CYS A 1 78 ? -6.551 2.507 10.707 1.00 92.50 78 CYS A CA 1
ATOM 641 C C . CYS A 1 78 ? -7.483 1.302 10.514 1.00 92.50 78 CYS A C 1
ATOM 643 O O . CYS A 1 78 ? -7.104 0.163 10.817 1.00 92.50 78 CYS A O 1
ATOM 645 N N . ASP A 1 79 ? -8.674 1.546 9.962 1.00 92.50 79 ASP A N 1
ATOM 646 C CA . ASP A 1 79 ? -9.666 0.498 9.697 1.00 92.50 79 ASP A CA 1
ATOM 647 C C . ASP A 1 79 ? -9.180 -0.472 8.615 1.00 92.50 79 ASP A C 1
ATOM 649 O O . ASP A 1 79 ? -9.334 -1.695 8.727 1.00 92.50 79 ASP A O 1
ATOM 653 N N . TYR A 1 80 ? -8.559 0.066 7.562 1.00 92.88 80 TYR A N 1
ATOM 654 C CA . TYR A 1 80 ? -7.857 -0.729 6.565 1.00 92.88 80 TYR A CA 1
ATOM 655 C C . TYR A 1 80 ? -6.744 0.068 5.871 1.00 92.88 80 TYR A C 1
ATOM 657 O O . TYR A 1 80 ? -6.736 1.298 5.856 1.00 92.88 80 TYR A O 1
ATOM 665 N N . ALA A 1 81 ? -5.800 -0.652 5.266 1.00 96.56 81 ALA A N 1
ATOM 666 C CA . ALA A 1 81 ? -4.724 -0.071 4.479 1.00 96.56 81 ALA A CA 1
ATOM 667 C C . ALA A 1 81 ? -4.885 -0.378 2.986 1.00 96.56 81 ALA A C 1
ATOM 669 O O . ALA A 1 81 ? -5.131 -1.520 2.584 1.00 96.56 81 ALA A O 1
ATOM 670 N N . VAL A 1 82 ? -4.681 0.635 2.154 1.00 97.19 82 VAL A N 1
ATOM 671 C CA . VAL A 1 82 ? -4.517 0.487 0.711 1.00 97.19 82 VAL A CA 1
ATOM 672 C C . VAL A 1 82 ? -3.034 0.399 0.407 1.00 97.19 82 VAL A C 1
ATOM 674 O O . VAL A 1 82 ? -2.254 1.250 0.816 1.00 97.19 82 VAL A O 1
ATOM 677 N N . ILE A 1 83 ? -2.634 -0.632 -0.320 1.00 97.06 83 ILE A N 1
ATOM 678 C CA . ILE A 1 83 ? -1.264 -0.824 -0.765 1.00 97.06 83 ILE A CA 1
ATOM 679 C C . ILE A 1 83 ? -1.216 -0.604 -2.263 1.00 97.06 83 ILE A C 1
ATOM 681 O O . ILE A 1 83 ? -1.919 -1.263 -3.030 1.00 97.06 83 ILE A O 1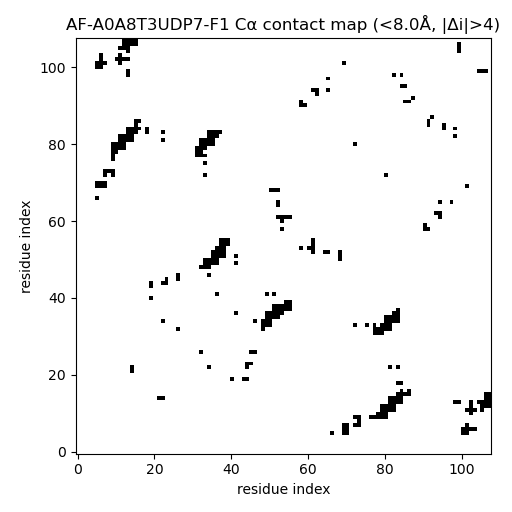
ATOM 685 N N . GLU A 1 84 ? -0.344 0.298 -2.673 1.00 96.94 8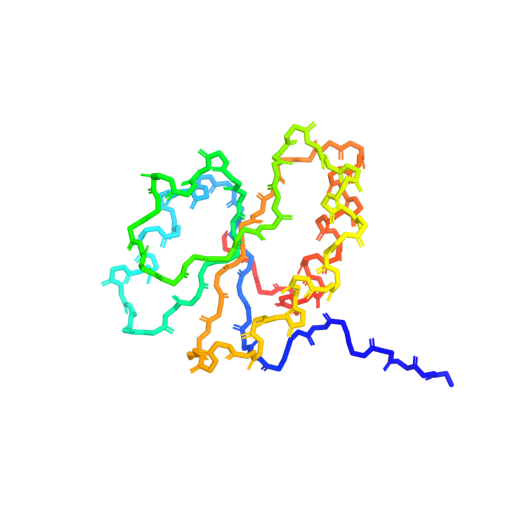4 GLU A N 1
ATOM 686 C CA . GLU A 1 84 ? -0.088 0.558 -4.068 1.00 96.94 84 GLU A CA 1
ATOM 687 C C . GLU A 1 84 ? 0.734 -0.569 -4.706 1.00 96.94 84 GLU A C 1
ATOM 689 O O . GLU A 1 84 ? 1.800 -0.965 -4.221 1.00 96.94 84 GLU A O 1
ATOM 694 N N . GLY A 1 85 ? 0.220 -1.106 -5.809 1.00 94.00 85 GLY A N 1
ATOM 695 C CA . GLY A 1 85 ? 0.908 -2.082 -6.632 1.00 94.00 85 GLY A CA 1
ATOM 696 C C . GLY A 1 85 ? 1.951 -1.462 -7.558 1.00 94.00 85 GLY A C 1
ATOM 697 O O . GLY A 1 85 ? 2.207 -0.263 -7.590 1.00 94.00 85 GLY A O 1
ATOM 698 N N . LEU A 1 86 ? 2.590 -2.325 -8.340 1.00 89.00 86 LEU A N 1
ATOM 699 C CA . LEU A 1 86 ? 3.534 -1.916 -9.369 1.00 89.00 86 LEU A CA 1
ATOM 700 C C . LEU A 1 86 ? 3.361 -2.768 -10.623 1.00 89.00 86 LEU A C 1
ATOM 702 O O . LEU A 1 86 ? 3.004 -3.950 -10.568 1.00 89.00 86 LEU A O 1
ATOM 706 N N . LYS A 1 87 ? 3.705 -2.178 -11.769 1.00 81.31 87 LYS A N 1
ATOM 707 C CA . LYS A 1 87 ? 3.738 -2.898 -13.043 1.00 81.31 87 LYS A CA 1
ATOM 708 C C . LYS A 1 87 ? 4.767 -4.029 -13.000 1.00 81.31 87 LYS A C 1
ATOM 710 O O . LYS A 1 87 ? 5.833 -3.926 -12.387 1.00 81.31 87 LYS A O 1
ATOM 715 N N . LYS A 1 88 ? 4.452 -5.129 -13.687 1.00 70.31 88 LYS A N 1
ATOM 716 C CA . LYS A 1 88 ? 5.279 -6.342 -13.705 1.00 70.31 88 LYS A CA 1
ATOM 717 C C . LYS A 1 88 ? 6.618 -6.083 -14.415 1.00 70.31 88 LYS A C 1
ATOM 719 O O . LYS A 1 88 ? 6.684 -6.039 -15.637 1.00 70.31 88 LYS A O 1
ATOM 724 N N . SER A 1 89 ? 7.686 -5.957 -13.631 1.00 75.44 89 SER A N 1
ATOM 725 C CA . SER A 1 89 ? 9.098 -6.028 -14.043 1.00 75.44 89 SER A CA 1
ATOM 726 C C . SER A 1 89 ? 9.795 -7.161 -13.273 1.00 75.44 89 SER A C 1
ATOM 728 O O . SER A 1 89 ? 9.233 -7.651 -12.297 1.00 75.44 89 SER A O 1
ATOM 730 N N . ASN A 1 90 ? 11.005 -7.599 -13.650 1.00 77.25 90 ASN A N 1
ATOM 731 C CA . ASN A 1 90 ? 11.664 -8.747 -12.991 1.00 77.25 90 ASN A CA 1
ATOM 732 C C . ASN A 1 90 ? 11.757 -8.603 -11.460 1.00 77.25 90 ASN A C 1
ATOM 734 O O . ASN A 1 90 ? 11.243 -9.445 -10.724 1.00 77.25 90 ASN A O 1
ATOM 738 N N . LEU A 1 91 ? 12.363 -7.517 -10.966 1.00 81.50 91 LEU A N 1
ATOM 739 C CA . LEU A 1 91 ? 12.427 -7.253 -9.524 1.00 81.50 91 LEU A CA 1
ATOM 740 C C . LEU A 1 91 ? 11.033 -6.953 -8.957 1.00 81.50 91 LEU A C 1
ATOM 742 O O . LEU A 1 91 ? 10.692 -7.402 -7.859 1.00 81.50 91 LEU A O 1
ATOM 746 N N . GLY A 1 92 ? 10.199 -6.281 -9.751 1.00 87.25 92 GLY A N 1
ATOM 747 C CA . GLY A 1 92 ? 8.836 -5.952 -9.383 1.00 87.25 92 GLY A CA 1
ATOM 748 C C . GLY A 1 92 ? 7.951 -7.167 -9.090 1.00 87.25 92 GLY A C 1
ATOM 749 O O . GLY A 1 92 ? 7.184 -7.147 -8.135 1.00 87.25 92 GLY A O 1
ATOM 750 N N . LEU A 1 93 ? 8.118 -8.275 -9.815 1.00 90.31 93 LEU A N 1
ATOM 751 C CA . LEU A 1 93 ? 7.388 -9.521 -9.563 1.00 90.31 93 LEU A CA 1
ATOM 752 C C . LEU A 1 93 ? 7.656 -10.067 -8.156 1.00 90.31 93 LEU A C 1
ATOM 754 O O . LEU A 1 93 ? 6.744 -10.557 -7.490 1.00 90.31 93 LEU A O 1
ATOM 758 N N . SER A 1 94 ? 8.898 -9.969 -7.679 1.00 89.81 94 SER A N 1
ATOM 759 C CA . SER A 1 94 ? 9.250 -10.460 -6.344 1.00 89.81 94 SER A CA 1
ATOM 760 C C . SER A 1 94 ? 8.625 -9.610 -5.235 1.00 89.81 94 SER A C 1
ATOM 762 O O . SER A 1 94 ? 8.138 -10.170 -4.252 1.00 89.81 94 SER A O 1
ATOM 764 N N . ILE A 1 95 ? 8.577 -8.287 -5.425 1.00 92.69 95 ILE A N 1
ATOM 765 C CA . ILE A 1 95 ? 7.923 -7.321 -4.534 1.00 92.69 95 ILE A CA 1
ATOM 766 C C . ILE A 1 95 ? 6.414 -7.572 -4.530 1.00 92.69 95 ILE A C 1
ATOM 768 O O . ILE A 1 95 ? 5.839 -7.791 -3.466 1.00 92.69 95 ILE A O 1
ATOM 772 N N . MET A 1 96 ? 5.796 -7.663 -5.711 1.00 93.56 96 MET A N 1
ATOM 773 C CA . MET A 1 96 ? 4.368 -7.955 -5.869 1.00 93.56 96 MET A CA 1
ATOM 774 C C . MET A 1 96 ? 3.965 -9.249 -5.169 1.00 93.56 96 MET A C 1
ATOM 776 O O . MET A 1 96 ? 2.982 -9.266 -4.438 1.00 93.56 96 MET A O 1
ATOM 780 N N . ASN A 1 97 ? 4.759 -10.316 -5.283 1.00 92.19 97 ASN A N 1
ATOM 781 C CA . ASN A 1 97 ? 4.493 -11.565 -4.565 1.00 92.19 97 ASN A CA 1
ATOM 782 C C . ASN A 1 97 ? 4.479 -11.394 -3.037 1.00 92.19 97 ASN A C 1
ATOM 784 O O . ASN A 1 97 ? 3.809 -12.156 -2.340 1.00 92.19 97 ASN A O 1
ATOM 788 N N . ARG A 1 98 ? 5.232 -10.433 -2.483 1.00 92.81 98 ARG A N 1
ATOM 789 C CA . ARG A 1 98 ? 5.168 -10.111 -1.048 1.00 92.81 98 ARG A CA 1
ATOM 790 C C . ARG A 1 98 ? 3.921 -9.305 -0.715 1.00 92.81 98 ARG A C 1
ATOM 792 O O . ARG A 1 98 ? 3.267 -9.653 0.262 1.00 92.81 98 ARG A O 1
ATOM 799 N N . LEU A 1 99 ? 3.578 -8.310 -1.531 1.00 94.00 99 LEU A N 1
ATOM 800 C CA . LEU A 1 99 ? 2.387 -7.481 -1.332 1.00 94.00 99 LEU A CA 1
ATOM 801 C C . LEU A 1 99 ? 1.092 -8.298 -1.446 1.00 94.00 99 LEU A C 1
ATOM 803 O O . LEU A 1 99 ? 0.271 -8.251 -0.542 1.00 94.00 99 LEU A O 1
ATOM 807 N N . ILE A 1 100 ? 0.959 -9.151 -2.468 1.00 93.88 100 ILE A N 1
ATOM 808 C CA . ILE A 1 100 ? -0.201 -10.046 -2.655 1.00 93.88 100 ILE A CA 1
ATOM 809 C C . ILE A 1 100 ? -0.431 -10.920 -1.418 1.00 93.88 100 ILE A C 1
ATOM 811 O O . ILE A 1 100 ? -1.562 -11.098 -0.971 1.00 93.88 100 ILE A O 1
ATOM 815 N N . ARG A 1 101 ? 0.651 -11.455 -0.840 1.00 92.06 101 ARG A N 1
ATOM 816 C CA . ARG A 1 101 ? 0.576 -12.275 0.374 1.00 92.06 101 ARG A CA 1
ATOM 817 C C . ARG A 1 101 ? 0.237 -11.460 1.617 1.00 92.06 101 ARG A C 1
ATOM 819 O O . ARG A 1 101 ? -0.401 -12.006 2.507 1.00 92.06 101 ARG A O 1
ATOM 826 N N . ALA A 1 102 ? 0.687 -10.210 1.694 1.00 92.06 102 ALA A N 1
ATOM 827 C CA . ALA A 1 102 ? 0.350 -9.308 2.790 1.00 92.06 102 ALA A CA 1
ATOM 828 C C . ALA A 1 102 ? -1.125 -8.886 2.749 1.00 92.06 102 ALA A C 1
ATOM 830 O O . ALA A 1 102 ? -1.738 -8.746 3.798 1.00 92.06 102 ALA A O 1
ATOM 831 N N . CYS A 1 103 ? -1.698 -8.762 1.550 1.00 93.69 103 CYS A N 1
ATOM 832 C CA . CYS A 1 103 ? -3.117 -8.477 1.343 1.00 93.69 103 CYS A CA 1
ATOM 833 C C . CYS A 1 103 ? -3.996 -9.735 1.304 1.00 93.69 103 CYS A C 1
ATOM 835 O O . CYS A 1 103 ? -5.151 -9.638 0.920 1.00 93.69 103 CYS A O 1
ATOM 837 N N . GLU A 1 104 ? -3.476 -10.923 1.625 1.00 92.75 104 GLU A N 1
ATOM 838 C CA . GLU A 1 104 ? -4.248 -12.180 1.607 1.00 92.75 104 GLU A CA 1
ATOM 839 C C . GLU A 1 104 ? -4.978 -12.463 0.271 1.00 92.75 104 GLU A C 1
ATOM 841 O O . GLU A 1 104 ? -6.026 -13.101 0.238 1.00 92.75 104 GLU A O 1
ATOM 846 N N . ASN A 1 105 ? -4.394 -12.042 -0.860 1.00 91.31 105 ASN A N 1
ATOM 847 C CA . ASN A 1 105 ? -4.997 -12.064 -2.207 1.00 91.31 105 ASN A CA 1
ATOM 848 C C . ASN A 1 105 ? -6.209 -11.129 -2.410 1.00 91.31 105 ASN A C 1
ATOM 850 O O . ASN A 1 105 ? -6.907 -11.254 -3.415 1.00 91.31 105 ASN A O 1
ATOM 854 N N . ASN A 1 106 ? -6.436 -10.166 -1.517 1.00 94.12 106 ASN A N 1
ATOM 855 C CA . ASN A 1 106 ? -7.373 -9.064 -1.717 1.00 94.12 106 ASN A CA 1
ATOM 856 C C . ASN A 1 106 ? -6.766 -8.031 -2.684 1.00 94.12 106 ASN A C 1
ATOM 858 O O . ASN A 1 106 ? -5.913 -7.231 -2.288 1.00 94.12 106 ASN A O 1
ATOM 862 N N . ILE A 1 107 ? -7.161 -8.098 -3.957 1.00 94.69 107 ILE A N 1
ATOM 863 C CA . ILE A 1 107 ? -6.607 -7.296 -5.057 1.00 94.69 107 ILE A CA 1
ATOM 864 C C . ILE A 1 107 ? -7.754 -6.610 -5.807 1.00 94.69 107 ILE A C 1
ATOM 866 O O . ILE A 1 107 ? -8.749 -7.271 -6.112 1.00 94.69 107 ILE A O 1
ATOM 870 N N . ILE A 1 108 ? -7.601 -5.318 -6.117 1.00 92.25 108 ILE A N 1
ATOM 871 C CA . ILE A 1 108 ? -8.579 -4.480 -6.835 1.00 92.25 108 ILE A CA 1
ATOM 872 C C . ILE A 1 108 ? -7.926 -3.770 -8.019 1.00 92.25 108 ILE A C 1
ATOM 874 O O . ILE A 1 108 ? -6.776 -3.299 -7.892 1.00 92.25 108 ILE A O 1
#

Foldseek 3Di:
DDPPLLAEPAAEAEEDDPQLVVQQVVVVVDDFEAEAEAPVCPVSHPDPRYDHCYHPVCLVSSVVCVSVSNHCVNVSPTNHYYYYADDDDPSSVVSNVSRCVNNVNRYD

Sequence (108 aa):
MKYRHYAPNTKCVLVVDNEIEKINRLLDNGDDILVLGFDEDEQYINTDKFLSIGSRFNLELVSKKIFSNLRKIDNYNCDYAVIEGLKKSNLGLSIMNRLIRACENNII

pLDDT: mean 90.13, std 11.5, range [35.56, 97.88]